Protein AF-A0A8S2RWQ0-F1 (afdb_monomer)

Mean predicted aligned error: 7.42 Å

Organism: NCBI:txid392030

Radius of gyration: 21.61 Å; Cα contacts (8 Å, |Δi|>4): 49; chains: 1; bounding box: 56×33×58 Å

pLDDT: mean 88.05, std 13.27, range [40.78, 98.06]

Nearest PDB structures (foldseek):
  2lqi-assembly1_A  TM=4.863E-01  e=2.587E+00  Mus musculus

InterPro domains:
  IPR031248 E3 ubiquitin-protein ligase RNF213 [PTHR22605] (10-106)

Secondary structure (DSSP, 8-state):
----S-SSS----SS---PPPHHHHTT--------HHHHHHHHHHHHHTSGGGGG-HHHHHHHHHHHHHHHHHHHHHS-TTS--HHHHHHHHHHHHHHHHHHHHHHHHHHHHH--

Sequence (115 aa):
MQKRICAGTDRRLLYTVVPIPETMLEYIWDYGYLNEPTEIAYITTMLNTCGELSSDPKLLNLTVDLLVNSQKHFRQLEDASSVSLRDIARFCRLYNWFLESLSQRSQAAALKSSA

Foldseek 3Di:
DQDDPDPDDDDDDPDDDGDDDPVCPVVDDDPDDDDLVVQLVLLLVLQCVQPCCVVDPVSSVVVSVVVSVVLVVQCVVDNNPRDDCVVSVVVSVVVNVVVVVVVVVVVVVVVVVVD

Structure (mmCIF, N/CA/C/O backbone):
data_AF-A0A8S2RWQ0-F1
#
_entry.id   AF-A0A8S2RWQ0-F1
#
loop_
_atom_site.group_PDB
_atom_site.id
_atom_site.type_symbol
_atom_site.label_atom_id
_atom_site.label_alt_id
_atom_site.label_comp_id
_atom_site.label_asym_id
_atom_site.label_entity_id
_atom_site.label_seq_id
_atom_site.pdbx_PDB_ins_code
_atom_site.Cartn_x
_atom_site.Cartn_y
_atom_site.Cartn_z
_atom_site.occupancy
_atom_site.B_iso_or_equiv
_atom_site.auth_seq_id
_atom_site.auth_comp_id
_atom_site.auth_asym_id
_atom_site.auth_atom_id
_atom_site.pdbx_PDB_model_num
ATOM 1 N N . MET A 1 1 ? 5.959 -22.998 -31.671 1.00 40.78 1 MET A N 1
ATOM 2 C CA . MET A 1 1 ? 7.066 -23.493 -30.822 1.00 40.78 1 MET A CA 1
ATOM 3 C C . MET A 1 1 ? 7.523 -22.329 -29.944 1.00 40.78 1 MET A C 1
ATOM 5 O O . MET A 1 1 ? 8.167 -21.422 -30.452 1.00 40.78 1 MET A O 1
ATOM 9 N N . GLN A 1 2 ? 7.085 -22.260 -28.681 1.00 47.47 2 GLN A N 1
ATOM 10 C CA . GLN A 1 2 ? 7.476 -21.176 -27.765 1.00 47.47 2 GLN A CA 1
ATOM 11 C C . GLN A 1 2 ? 8.971 -21.300 -27.460 1.00 47.47 2 GLN A C 1
ATOM 13 O O . GLN A 1 2 ? 9.395 -22.250 -26.802 1.00 47.47 2 GLN A O 1
ATOM 18 N N . LYS A 1 3 ? 9.778 -20.364 -27.970 1.00 53.69 3 LYS A N 1
ATOM 19 C CA . LYS A 1 3 ? 11.191 -20.253 -27.598 1.00 53.69 3 LYS A CA 1
ATOM 20 C C . LYS A 1 3 ? 11.245 -19.883 -26.113 1.00 53.69 3 LYS A C 1
ATOM 22 O O . LYS A 1 3 ? 10.869 -18.778 -25.735 1.00 53.69 3 LYS A O 1
ATOM 27 N N . ARG A 1 4 ? 11.648 -20.836 -25.268 1.00 56.09 4 ARG A N 1
ATOM 28 C CA . ARG A 1 4 ? 11.962 -20.589 -23.854 1.00 56.09 4 ARG A CA 1
ATOM 29 C C . ARG A 1 4 ? 13.115 -19.581 -23.797 1.00 56.09 4 ARG A C 1
ATOM 31 O O . ARG A 1 4 ? 14.076 -19.731 -24.543 1.00 56.09 4 ARG A O 1
ATOM 38 N N . ILE A 1 5 ? 13.016 -18.578 -22.923 1.00 61.34 5 ILE A N 1
ATOM 39 C CA . ILE A 1 5 ? 13.983 -17.464 -22.819 1.00 61.34 5 ILE A CA 1
ATOM 40 C C . ILE A 1 5 ? 15.377 -17.929 -22.360 1.00 61.34 5 ILE A C 1
ATOM 42 O O . ILE A 1 5 ? 16.350 -17.198 -22.500 1.00 61.34 5 ILE A O 1
ATOM 46 N N . CYS A 1 6 ? 15.522 -19.160 -21.867 1.00 53.41 6 CYS A N 1
ATOM 47 C CA . CYS A 1 6 ? 16.764 -19.608 -21.248 1.00 53.41 6 CYS A CA 1
ATOM 48 C C . CYS A 1 6 ? 17.204 -20.961 -21.824 1.00 53.41 6 CYS A C 1
ATOM 50 O O . CYS A 1 6 ? 16.564 -21.982 -21.575 1.00 53.41 6 CYS A O 1
ATOM 52 N N . ALA A 1 7 ? 18.307 -20.963 -22.578 1.00 54.22 7 ALA A N 1
ATOM 53 C CA . ALA A 1 7 ? 19.038 -22.167 -22.993 1.00 54.22 7 ALA A CA 1
ATOM 54 C C . ALA A 1 7 ? 20.300 -22.421 -22.135 1.00 54.22 7 ALA A C 1
ATOM 56 O O . ALA A 1 7 ? 21.110 -23.275 -22.474 1.00 54.22 7 ALA A O 1
ATOM 57 N N . GLY A 1 8 ? 20.477 -21.697 -21.022 1.00 50.59 8 GLY A N 1
ATOM 58 C CA . GLY A 1 8 ? 21.629 -21.821 -20.126 1.00 50.59 8 GLY A CA 1
ATOM 59 C C . GLY A 1 8 ? 21.218 -21.739 -18.655 1.00 50.59 8 GLY A C 1
ATOM 60 O O . GLY A 1 8 ? 20.358 -20.938 -18.300 1.00 50.59 8 GLY A O 1
ATOM 61 N N . THR A 1 9 ? 21.819 -22.626 -17.866 1.00 52.81 9 THR A N 1
ATOM 62 C CA . THR A 1 9 ? 21.871 -22.781 -16.401 1.00 52.81 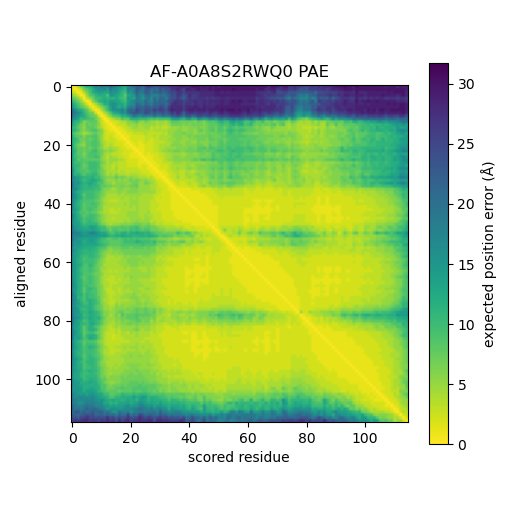9 THR A CA 1
ATOM 63 C C . THR A 1 9 ? 20.905 -21.936 -15.550 1.00 52.81 9 THR A C 1
ATOM 65 O O . THR A 1 9 ? 21.097 -20.740 -15.360 1.00 52.81 9 THR A O 1
ATOM 68 N N . ASP A 1 10 ? 19.892 -22.621 -15.010 1.00 55.81 10 ASP A N 1
ATOM 69 C CA . ASP A 1 10 ? 19.121 -22.357 -13.779 1.00 55.81 10 ASP A CA 1
ATOM 70 C C . ASP A 1 10 ? 19.032 -20.905 -13.264 1.00 55.81 10 ASP A C 1
ATOM 72 O O . ASP A 1 10 ? 19.426 -20.581 -12.146 1.00 55.81 10 ASP A O 1
ATOM 76 N N . ARG A 1 11 ? 18.469 -20.002 -14.070 1.00 60.59 11 ARG A N 1
ATOM 77 C CA . ARG A 1 11 ? 17.910 -18.741 -13.565 1.00 60.59 11 ARG A CA 1
ATOM 78 C C . ARG A 1 11 ? 16.409 -18.754 -13.774 1.00 60.59 11 ARG A C 1
ATOM 80 O O . ARG A 1 11 ? 15.909 -18.441 -14.854 1.00 60.59 11 ARG A O 1
ATOM 87 N N . ARG A 1 12 ? 15.682 -19.151 -12.730 1.00 73.94 12 ARG A N 1
ATOM 88 C CA . ARG A 1 12 ? 14.226 -19.014 -12.681 1.00 73.94 12 ARG A CA 1
ATOM 89 C C . ARG A 1 12 ? 13.898 -17.519 -12.650 1.00 73.94 12 ARG A C 1
ATOM 91 O O . ARG A 1 12 ? 14.283 -16.821 -11.719 1.00 73.94 12 ARG A O 1
ATOM 98 N N . LEU A 1 13 ? 13.235 -17.029 -13.694 1.00 77.94 13 LEU A N 1
ATOM 99 C CA . LEU A 1 13 ? 12.765 -15.646 -13.751 1.00 77.94 13 LEU A CA 1
ATOM 100 C C . LEU A 1 13 ? 11.746 -15.406 -12.628 1.00 77.94 13 LEU A C 1
ATOM 102 O O . LEU A 1 13 ? 10.892 -16.263 -12.394 1.00 77.94 13 LEU A O 1
ATOM 106 N N . LEU A 1 14 ? 11.810 -14.238 -11.978 1.00 77.25 14 LEU A N 1
ATOM 107 C CA . LEU A 1 14 ? 10.808 -13.815 -10.985 1.00 77.25 14 LEU A CA 1
ATOM 108 C C . LEU A 1 14 ? 9.403 -13.762 -11.599 1.00 77.25 14 LEU A C 1
ATOM 110 O O . LEU A 1 14 ? 8.411 -14.090 -10.954 1.00 77.25 14 LEU A O 1
ATOM 114 N N . TYR A 1 15 ? 9.339 -13.399 -12.881 1.00 81.25 15 TYR A N 1
ATOM 115 C CA . TYR A 1 15 ? 8.111 -13.287 -13.649 1.00 81.25 15 TYR A CA 1
ATOM 116 C C . TYR A 1 15 ? 8.116 -14.235 -14.839 1.00 81.25 15 TYR A C 1
ATOM 118 O O . TYR A 1 15 ? 9.127 -14.430 -15.514 1.00 81.25 15 TYR A O 1
ATOM 126 N N . THR A 1 16 ? 6.944 -14.788 -15.142 1.00 84.75 16 THR A N 1
ATOM 127 C CA . THR A 1 16 ? 6.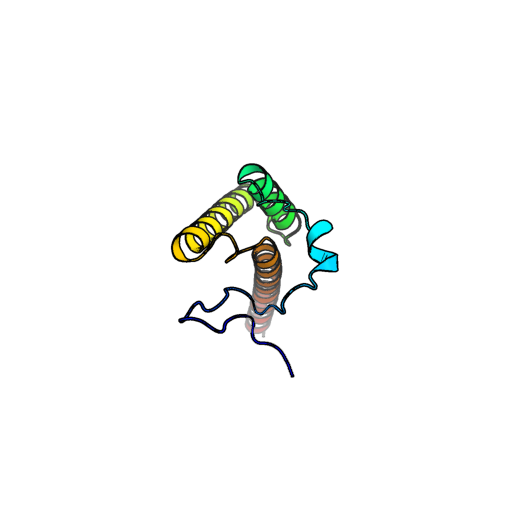749 -15.535 -16.385 1.00 84.75 16 THR A CA 1
ATOM 128 C C . THR A 1 16 ? 6.634 -14.541 -17.534 1.00 84.75 16 THR A C 1
ATOM 130 O O . THR A 1 16 ? 5.646 -13.817 -17.628 1.00 84.75 16 THR A O 1
ATOM 133 N N . VAL A 1 17 ? 7.645 -14.50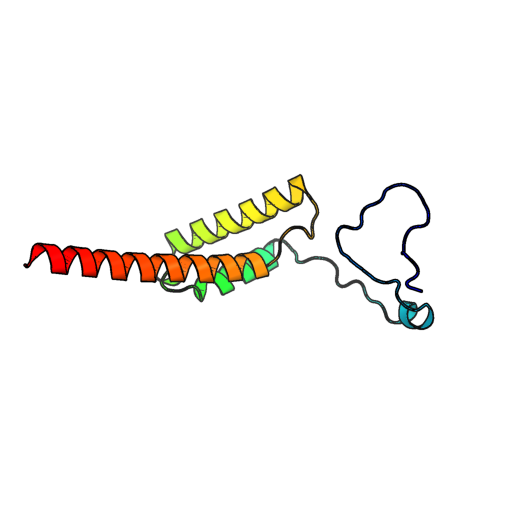4 -18.401 1.00 85.38 17 VAL A N 1
ATOM 134 C CA . VAL A 1 17 ? 7.711 -13.590 -19.550 1.00 85.38 17 VAL A CA 1
ATOM 135 C C . VAL A 1 17 ? 8.015 -14.337 -20.849 1.00 85.38 17 VAL A C 1
ATOM 137 O O . VAL A 1 17 ? 8.504 -15.469 -20.847 1.00 85.38 17 VAL A O 1
ATOM 140 N N . VAL A 1 18 ? 7.706 -13.687 -21.968 1.00 86.62 18 VAL A N 1
ATOM 141 C CA . VAL A 1 18 ? 8.015 -14.111 -23.344 1.00 86.62 18 VAL A CA 1
ATOM 142 C C . VAL A 1 18 ? 9.023 -13.101 -23.911 1.00 86.62 18 VAL A C 1
ATOM 144 O O . VAL A 1 18 ? 8.960 -11.934 -23.520 1.00 86.62 18 VAL A O 1
ATOM 147 N N . PRO A 1 19 ? 9.985 -13.510 -24.764 1.00 87.38 19 PRO A N 1
ATOM 148 C CA . PRO A 1 19 ? 10.985 -12.574 -25.258 1.00 87.38 19 PRO A CA 1
ATOM 149 C C . PRO A 1 19 ? 10.319 -11.494 -26.113 1.00 87.38 19 PRO A C 1
ATOM 151 O O . PRO A 1 19 ? 9.431 -11.787 -26.918 1.00 87.38 19 PRO A O 1
ATOM 154 N N . ILE A 1 20 ? 10.760 -10.254 -25.926 1.00 88.69 20 ILE A N 1
ATOM 155 C CA . ILE A 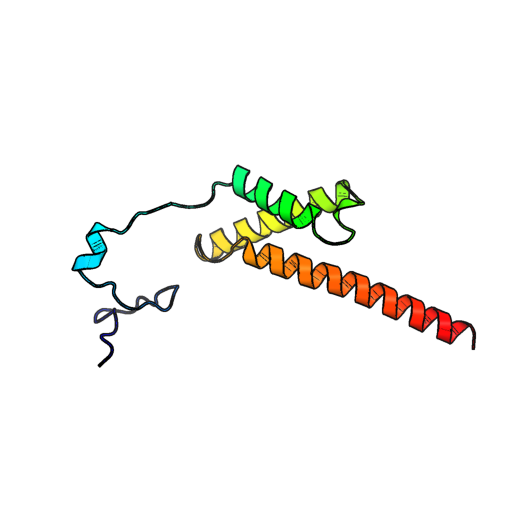1 20 ? 10.266 -9.104 -26.683 1.00 88.69 20 ILE A CA 1
ATOM 156 C C . ILE A 1 20 ? 10.867 -9.156 -28.102 1.00 88.69 20 ILE A C 1
ATOM 158 O O . ILE A 1 20 ? 12.049 -9.487 -28.236 1.00 88.69 20 ILE A O 1
ATOM 162 N N . PRO A 1 21 ? 10.091 -8.865 -29.165 1.00 93.50 21 PRO A N 1
ATOM 163 C CA . PRO A 1 21 ? 10.627 -8.755 -30.519 1.00 93.50 21 PRO A CA 1
ATOM 164 C C . PRO A 1 21 ? 11.738 -7.705 -30.618 1.00 93.50 21 PRO A C 1
ATOM 166 O O . PRO A 1 21 ? 11.636 -6.638 -30.021 1.00 93.50 21 PRO A O 1
ATOM 169 N N . GLU A 1 22 ? 12.767 -7.977 -31.422 1.00 90.56 22 GLU A N 1
ATOM 170 C CA . GLU A 1 22 ? 13.945 -7.105 -31.546 1.00 90.56 22 GLU A CA 1
ATOM 171 C C . GLU A 1 22 ? 13.583 -5.690 -32.022 1.00 90.56 22 GLU A C 1
ATOM 173 O O . GLU A 1 22 ? 14.044 -4.711 -31.446 1.00 90.56 22 GLU A O 1
ATOM 178 N N . THR A 1 23 ? 12.641 -5.578 -32.962 1.00 94.25 23 THR A N 1
ATOM 179 C CA . THR A 1 23 ? 12.108 -4.297 -33.462 1.00 94.25 23 THR A CA 1
ATOM 180 C C . THR A 1 23 ? 11.363 -3.483 -32.405 1.00 94.25 23 THR A C 1
ATOM 182 O O . THR A 1 23 ? 11.049 -2.323 -32.630 1.00 94.25 23 THR A O 1
ATOM 185 N N . MET A 1 24 ? 10.989 -4.091 -31.276 1.00 93.81 24 MET A N 1
ATOM 186 C CA . MET A 1 24 ? 10.313 -3.388 -30.187 1.00 93.81 24 MET A CA 1
ATOM 187 C C . MET A 1 24 ? 11.280 -2.893 -29.109 1.00 93.81 24 MET A C 1
ATOM 189 O O . MET A 1 24 ? 10.878 -2.075 -28.286 1.00 93.81 24 MET A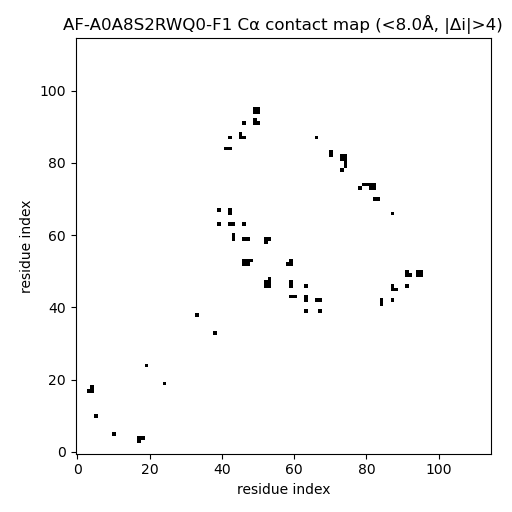 O 1
ATOM 193 N N . LEU A 1 25 ? 12.533 -3.365 -29.101 1.00 90.75 25 LEU A N 1
ATOM 194 C CA . LEU A 1 25 ? 13.504 -3.034 -28.053 1.00 90.75 25 LEU A CA 1
ATOM 195 C C . LEU A 1 25 ? 13.830 -1.538 -28.013 1.00 90.75 25 LEU A C 1
ATOM 197 O O . LEU A 1 25 ? 13.974 -0.969 -26.937 1.00 90.75 25 LEU A O 1
ATOM 201 N N . GLU A 1 26 ? 13.875 -0.899 -29.179 1.00 93.31 26 GLU A N 1
ATOM 202 C CA . GLU A 1 26 ? 14.129 0.537 -29.349 1.00 93.31 26 GLU A CA 1
ATOM 203 C C . GLU A 1 26 ? 13.020 1.444 -28.780 1.00 93.31 26 GLU A C 1
ATOM 205 O O . GLU A 1 26 ? 13.246 2.637 -28.586 1.00 93.31 26 GLU A O 1
ATOM 210 N N . TYR A 1 27 ? 11.853 0.889 -28.433 1.00 93.25 27 TYR A N 1
ATOM 211 C CA . TYR A 1 27 ? 10.740 1.627 -27.823 1.00 93.25 27 TYR A CA 1
ATOM 212 C C . TYR A 1 27 ? 10.581 1.378 -26.315 1.00 93.25 27 TYR A C 1
ATOM 214 O O . TYR A 1 27 ? 9.619 1.857 -25.712 1.00 93.25 27 TYR A O 1
ATOM 222 N N . ILE A 1 28 ? 11.476 0.607 -25.691 1.00 93.19 28 ILE A N 1
ATOM 223 C CA . ILE A 1 28 ? 11.397 0.300 -24.259 1.00 93.19 28 ILE A CA 1
ATOM 224 C C . ILE A 1 28 ? 11.994 1.450 -23.452 1.00 93.19 28 ILE A C 1
ATOM 226 O O . ILE A 1 28 ? 13.069 1.957 -23.765 1.00 93.19 28 ILE A O 1
ATOM 230 N N . TRP A 1 29 ? 11.313 1.813 -22.368 1.00 93.12 29 TRP A N 1
ATOM 231 C CA . TRP A 1 29 ? 11.810 2.777 -21.397 1.00 93.12 29 TRP A CA 1
ATOM 232 C C . TRP A 1 29 ? 11.795 2.187 -19.989 1.00 93.12 29 TRP A C 1
ATOM 234 O O . TRP A 1 29 ? 10.846 1.495 -19.613 1.00 93.12 29 TRP A O 1
ATOM 244 N N . ASP A 1 30 ? 12.835 2.482 -19.211 1.00 90.06 30 ASP A N 1
ATOM 245 C CA . ASP A 1 30 ? 12.891 2.146 -17.790 1.00 90.06 30 ASP A CA 1
ATOM 246 C C . ASP A 1 30 ? 12.331 3.310 -16.962 1.00 90.06 30 ASP A C 1
ATOM 248 O O . ASP A 1 30 ? 12.898 4.404 -16.923 1.00 90.06 30 ASP A O 1
ATOM 252 N N . TYR A 1 31 ? 11.184 3.084 -16.323 1.00 87.12 31 TYR A N 1
ATOM 253 C CA . TYR A 1 31 ? 10.547 4.056 -15.429 1.00 87.12 31 TYR A CA 1
ATOM 254 C C . TYR A 1 31 ? 11.112 4.014 -14.000 1.00 87.12 31 TYR A C 1
ATOM 256 O O . TYR A 1 31 ? 10.760 4.864 -13.182 1.00 87.12 31 TYR A O 1
ATOM 264 N N . GLY A 1 32 ? 11.984 3.051 -13.694 1.00 87.75 32 GLY A N 1
ATOM 265 C CA . GLY A 1 32 ? 12.557 2.848 -12.373 1.00 87.75 32 GLY A CA 1
ATOM 266 C C . GLY A 1 32 ? 11.548 2.348 -11.337 1.00 87.75 32 GLY A C 1
ATOM 267 O O . GLY A 1 32 ? 10.517 1.749 -11.652 1.00 87.75 32 GLY A O 1
ATOM 268 N N . TYR A 1 33 ? 11.871 2.599 -10.068 1.00 85.81 33 TYR A N 1
ATOM 269 C CA . TYR A 1 33 ? 11.089 2.165 -8.911 1.00 85.81 33 TYR A CA 1
ATOM 270 C C . TYR A 1 33 ? 10.429 3.348 -8.206 1.00 85.81 33 TYR A C 1
ATOM 272 O O . TYR A 1 33 ? 10.893 4.489 -8.275 1.00 85.81 33 TYR A O 1
ATOM 280 N N . LEU A 1 34 ? 9.356 3.058 -7.472 1.00 87.69 34 LEU A N 1
ATOM 281 C CA . LEU A 1 34 ? 8.717 4.037 -6.607 1.00 87.69 34 LEU A CA 1
ATOM 282 C C . LEU A 1 34 ? 9.666 4.408 -5.460 1.00 87.69 34 LEU A C 1
ATOM 284 O O . LEU A 1 34 ? 10.196 3.533 -4.779 1.00 87.69 34 LEU A O 1
ATOM 288 N N . ASN A 1 35 ? 9.887 5.704 -5.247 1.00 90.94 35 ASN A N 1
ATOM 289 C CA . ASN A 1 35 ? 10.706 6.161 -4.128 1.00 90.94 35 ASN A CA 1
ATOM 290 C C . ASN A 1 35 ? 9.949 5.990 -2.791 1.00 90.94 35 ASN A C 1
ATOM 292 O O . ASN A 1 35 ? 8.720 6.067 -2.748 1.00 90.94 35 ASN A O 1
ATOM 296 N N . GLU A 1 36 ? 10.691 5.789 -1.698 1.00 91.88 36 GLU A N 1
ATOM 297 C CA . GLU A 1 36 ? 10.134 5.575 -0.350 1.00 91.88 36 GLU A CA 1
ATOM 298 C C . GLU A 1 36 ? 9.129 6.670 0.081 1.00 91.88 36 GLU A C 1
ATOM 300 O O . GLU A 1 36 ? 8.026 6.313 0.495 1.00 91.88 36 GLU A O 1
ATOM 305 N N . PRO A 1 37 ? 9.392 7.989 -0.069 1.00 95.75 37 PRO A N 1
ATOM 306 C CA . PRO A 1 37 ? 8.428 9.003 0.372 1.00 95.75 37 PRO A CA 1
ATOM 307 C C . PRO A 1 37 ? 7.132 9.011 -0.450 1.00 95.75 37 PRO A C 1
ATOM 309 O O . PRO A 1 37 ? 6.052 9.237 0.095 1.00 95.75 37 PRO A O 1
ATOM 312 N N . THR A 1 38 ? 7.211 8.742 -1.754 1.00 94.94 38 THR A N 1
ATOM 313 C CA . THR A 1 38 ? 6.028 8.686 -2.625 1.00 94.94 38 THR A CA 1
ATOM 314 C C . THR A 1 38 ? 5.238 7.410 -2.363 1.00 94.94 38 THR A C 1
ATOM 316 O O . THR A 1 38 ? 4.010 7.443 -2.360 1.00 94.94 38 THR A O 1
ATOM 319 N N . GLU A 1 39 ? 5.913 6.295 -2.087 1.00 94.19 39 GLU A N 1
ATOM 320 C CA . GLU A 1 39 ? 5.259 5.065 -1.648 1.00 94.19 39 GLU A CA 1
ATOM 321 C C . GLU A 1 39 ? 4.475 5.273 -0.352 1.00 94.19 39 GLU A C 1
ATOM 323 O O . GLU A 1 39 ? 3.289 4.950 -0.307 1.00 94.19 39 GLU A O 1
ATOM 328 N N . ILE A 1 40 ? 5.089 5.892 0.659 1.00 97.38 40 ILE A N 1
ATOM 329 C CA . ILE A 1 40 ? 4.412 6.239 1.915 1.00 97.38 40 ILE A CA 1
ATOM 330 C C . ILE A 1 40 ? 3.180 7.113 1.639 1.00 97.38 40 ILE A C 1
ATOM 332 O O . ILE A 1 40 ? 2.107 6.858 2.191 1.00 97.38 40 ILE A O 1
ATOM 336 N N . ALA A 1 41 ? 3.294 8.107 0.751 1.00 97.25 41 ALA A N 1
ATOM 337 C CA . ALA A 1 41 ? 2.175 8.973 0.383 1.00 97.25 41 ALA A CA 1
ATOM 338 C C . ALA A 1 41 ? 1.031 8.204 -0.306 1.00 97.25 41 ALA A C 1
ATOM 340 O O . ALA A 1 41 ? -0.143 8.413 0.021 1.00 97.25 41 ALA A O 1
ATOM 341 N N . TYR A 1 42 ? 1.349 7.276 -1.214 1.00 97.44 42 TYR A N 1
ATOM 342 C CA . TYR A 1 42 ? 0.351 6.410 -1.845 1.00 97.44 42 TYR A CA 1
ATOM 343 C C . TYR A 1 42 ? -0.324 5.487 -0.832 1.00 97.44 42 TYR A C 1
ATOM 345 O O . TYR A 1 42 ? -1.552 5.426 -0.806 1.00 97.44 42 TYR A O 1
ATOM 353 N N . ILE A 1 43 ? 0.447 4.815 0.028 1.00 97.62 43 ILE A N 1
ATOM 354 C CA . ILE A 1 43 ? -0.087 3.934 1.077 1.00 97.62 43 ILE A CA 1
ATOM 355 C C . ILE A 1 43 ? -1.027 4.720 1.989 1.00 97.62 43 ILE A C 1
ATOM 357 O O . ILE A 1 43 ? -2.163 4.306 2.206 1.00 97.62 43 ILE A O 1
ATOM 361 N N . THR A 1 44 ? -0.594 5.893 2.449 1.00 97.38 44 THR A N 1
ATOM 362 C CA . THR A 1 44 ? -1.402 6.783 3.290 1.00 97.38 44 THR A CA 1
ATOM 363 C C . THR A 1 44 ? -2.704 7.173 2.594 1.00 97.38 44 THR A C 1
ATOM 365 O O . THR A 1 44 ? -3.775 7.090 3.190 1.00 97.38 44 THR A O 1
ATOM 368 N N . THR A 1 45 ? -2.651 7.550 1.315 1.00 96.94 45 THR A N 1
ATOM 369 C CA . THR A 1 45 ? -3.849 7.913 0.538 1.00 96.94 45 THR A CA 1
ATOM 370 C C . THR A 1 45 ? -4.809 6.728 0.401 1.00 96.94 45 THR A C 1
ATOM 372 O O . THR A 1 45 ? -6.009 6.873 0.619 1.00 96.94 45 THR A O 1
ATOM 375 N N . MET A 1 46 ? -4.289 5.536 0.101 1.00 97.31 46 MET A N 1
ATOM 376 C CA . MET A 1 46 ? -5.096 4.319 -0.014 1.00 97.31 46 MET A CA 1
ATOM 377 C C . MET A 1 46 ? -5.763 3.944 1.313 1.00 97.31 46 MET A C 1
ATOM 379 O O . MET A 1 46 ? -6.945 3.600 1.328 1.00 97.31 46 MET A O 1
ATOM 383 N N . LEU A 1 47 ? -5.036 4.048 2.427 1.00 96.81 47 LEU A N 1
ATOM 384 C CA . LEU A 1 47 ? -5.566 3.754 3.757 1.00 96.81 47 LEU A CA 1
ATOM 385 C C . LEU A 1 47 ? -6.574 4.800 4.246 1.00 96.81 47 LEU A C 1
ATOM 387 O O . LEU A 1 47 ? -7.523 4.440 4.933 1.00 96.81 47 LEU A O 1
ATOM 391 N N . ASN A 1 48 ? -6.449 6.062 3.831 1.00 94.69 48 ASN A N 1
ATOM 392 C CA . ASN A 1 48 ? -7.479 7.072 4.095 1.00 94.69 48 ASN A CA 1
ATOM 393 C C . ASN A 1 48 ? -8.822 6.736 3.432 1.00 94.69 48 ASN A C 1
ATOM 395 O O . ASN A 1 48 ? -9.868 7.148 3.917 1.00 94.69 48 ASN A O 1
ATOM 399 N N . THR A 1 49 ? -8.810 5.973 2.338 1.00 91.94 49 THR A N 1
ATOM 400 C CA . THR A 1 49 ? -10.035 5.482 1.683 1.00 91.94 49 THR A CA 1
ATOM 401 C C . THR A 1 49 ? -10.497 4.113 2.206 1.00 91.94 49 THR A C 1
ATOM 403 O O . THR A 1 49 ? -11.462 3.542 1.697 1.00 91.94 49 THR A O 1
ATOM 406 N N . CYS A 1 50 ? -9.810 3.554 3.208 1.00 93.31 50 CYS A N 1
ATOM 407 C CA . CYS A 1 50 ? -10.042 2.206 3.720 1.00 93.31 50 CYS A CA 1
ATOM 408 C C . CYS A 1 50 ? -11.024 2.186 4.899 1.00 93.31 50 CYS A C 1
ATOM 410 O O . CYS A 1 50 ? -10.618 2.151 6.061 1.00 93.31 50 CYS A O 1
ATOM 412 N N . GLY A 1 51 ? -12.322 2.137 4.592 1.00 87.12 51 GLY A N 1
ATOM 413 C CA . GLY A 1 51 ? -13.362 1.933 5.603 1.00 87.12 51 GLY A CA 1
ATOM 414 C C . GLY A 1 51 ? -13.303 2.985 6.711 1.00 87.12 51 GLY A C 1
ATOM 415 O O . GLY A 1 51 ? -13.121 4.167 6.437 1.00 87.12 51 GLY A O 1
ATOM 416 N N . GLU A 1 52 ? -13.432 2.554 7.965 1.00 88.19 52 GLU A N 1
ATOM 417 C CA . GLU A 1 52 ? -13.405 3.454 9.126 1.00 88.19 52 GLU A CA 1
ATOM 418 C C . GLU A 1 52 ? -11.989 3.779 9.630 1.00 88.19 52 GLU A C 1
ATOM 420 O O . GLU A 1 52 ? -11.853 4.508 10.612 1.00 88.19 52 GLU A O 1
ATOM 425 N N . LEU A 1 53 ? -10.931 3.296 8.965 1.00 90.50 53 LEU A N 1
ATOM 426 C CA . LEU A 1 53 ? -9.546 3.483 9.412 1.00 90.50 53 LEU A CA 1
ATOM 427 C C . LEU A 1 53 ? -9.150 4.965 9.491 1.00 90.50 53 LEU A C 1
ATOM 429 O O . LEU A 1 53 ? -8.390 5.357 10.372 1.00 90.50 53 LEU A O 1
ATOM 433 N N . SER A 1 54 ? -9.708 5.802 8.613 1.00 89.19 54 SER A N 1
ATOM 434 C CA . SER A 1 54 ? -9.494 7.253 8.615 1.00 89.19 54 SER A CA 1
ATOM 435 C C . SER A 1 54 ? -10.087 7.966 9.836 1.00 89.19 54 SER A C 1
ATOM 437 O O . SER A 1 54 ? -9.742 9.117 10.093 1.00 89.19 54 SER A O 1
ATOM 439 N N . SER A 1 55 ? -10.985 7.314 10.581 1.00 91.94 55 SER A N 1
ATOM 440 C CA . SER A 1 55 ? -11.650 7.905 11.751 1.00 91.94 55 SER A CA 1
ATOM 441 C C . SER A 1 55 ? -10.725 8.001 12.965 1.00 91.94 55 SER A C 1
ATOM 443 O O . SER A 1 55 ? -10.946 8.846 13.831 1.00 91.94 55 SER A O 1
ATOM 445 N N . ASP A 1 56 ? -9.684 7.165 13.029 1.00 93.94 56 ASP A N 1
ATOM 446 C CA . ASP A 1 56 ? -8.659 7.201 14.073 1.00 93.94 56 ASP A CA 1
ATOM 447 C C . ASP A 1 56 ? -7.279 7.492 13.454 1.00 93.94 56 ASP A C 1
ATOM 449 O O . ASP A 1 56 ? -6.605 6.581 12.963 1.00 93.94 56 ASP A O 1
ATOM 453 N N . PRO A 1 57 ? -6.805 8.753 13.516 1.00 94.31 57 PRO A N 1
ATOM 454 C CA . PRO A 1 57 ? -5.504 9.138 12.976 1.00 94.31 57 PRO A CA 1
ATOM 455 C C . PRO A 1 57 ? -4.320 8.378 13.584 1.00 94.31 57 PRO A C 1
ATOM 457 O O . PRO A 1 57 ? -3.306 8.187 12.913 1.00 94.31 57 PRO A O 1
ATOM 460 N N . LYS A 1 58 ? -4.411 7.941 14.850 1.00 95.75 58 LYS A N 1
ATOM 461 C CA . LYS A 1 58 ? -3.327 7.180 15.488 1.00 95.75 58 LYS A CA 1
ATOM 462 C C . LYS A 1 58 ? -3.259 5.778 14.906 1.00 95.75 58 LYS A C 1
ATOM 464 O O . LYS A 1 58 ? -2.170 5.316 14.570 1.00 95.75 58 LYS A O 1
ATOM 469 N N . LEU A 1 59 ? -4.413 5.127 14.766 1.00 95.06 59 LEU A N 1
ATOM 470 C CA . LEU A 1 59 ? -4.504 3.809 14.149 1.00 95.06 59 LEU A CA 1
ATOM 471 C C . LEU A 1 59 ? -4.091 3.856 12.675 1.00 95.06 59 LEU A C 1
ATOM 473 O O . LEU A 1 59 ? -3.358 2.976 12.225 1.00 95.06 59 LEU A O 1
ATOM 477 N N . LEU A 1 60 ? -4.506 4.893 11.943 1.00 96.12 60 LEU A N 1
ATOM 478 C CA . LEU A 1 60 ? -4.105 5.117 10.557 1.00 96.12 60 LEU A CA 1
ATOM 479 C C . LEU A 1 60 ? -2.581 5.208 10.427 1.00 96.12 60 LEU A C 1
ATOM 481 O O . LEU A 1 60 ? -1.999 4.436 9.669 1.00 96.12 60 LEU A O 1
ATOM 485 N N . ASN A 1 61 ? -1.933 6.096 11.189 1.00 96.69 61 ASN A N 1
ATOM 486 C CA . ASN A 1 61 ? -0.479 6.278 11.130 1.00 96.69 61 ASN A CA 1
ATOM 487 C C . ASN A 1 61 ? 0.271 4.997 11.514 1.00 96.69 61 ASN A C 1
ATOM 489 O O . ASN A 1 61 ? 1.181 4.583 10.802 1.00 96.69 61 ASN A O 1
ATOM 493 N N . LEU A 1 62 ? -0.169 4.314 12.577 1.00 97.44 62 LEU A N 1
ATOM 494 C CA . LEU A 1 62 ? 0.398 3.023 12.965 1.00 97.44 62 LEU A CA 1
ATOM 495 C C . LEU A 1 62 ? 0.267 1.985 11.842 1.00 97.44 62 LEU A C 1
ATOM 497 O O . LEU A 1 62 ? 1.193 1.222 11.586 1.00 97.44 62 LEU A O 1
ATOM 501 N N . THR A 1 63 ? -0.877 1.954 11.159 1.00 97.12 63 THR A N 1
ATOM 502 C CA . THR A 1 63 ? -1.122 1.014 10.059 1.00 97.12 63 THR A CA 1
ATOM 503 C C . THR A 1 63 ? -0.258 1.343 8.842 1.00 97.12 63 THR A C 1
ATOM 505 O O . THR A 1 63 ? 0.297 0.426 8.237 1.00 97.12 63 THR A O 1
ATOM 508 N N . VAL A 1 64 ? -0.091 2.628 8.505 1.00 97.75 64 VAL A N 1
ATOM 509 C CA . VAL A 1 64 ? 0.848 3.080 7.463 1.00 97.75 64 VAL A CA 1
ATOM 510 C C . VAL A 1 64 ? 2.254 2.582 7.787 1.00 97.75 64 VAL A C 1
ATOM 512 O O . VAL A 1 64 ? 2.851 1.888 6.964 1.00 97.75 64 VAL A O 1
ATOM 515 N N . ASP A 1 65 ? 2.751 2.863 8.994 1.00 97.88 65 ASP A N 1
ATOM 516 C CA . ASP A 1 65 ? 4.095 2.467 9.419 1.00 97.88 65 ASP A CA 1
ATOM 517 C C . ASP A 1 65 ? 4.277 0.946 9.361 1.00 97.88 65 ASP A C 1
ATOM 519 O O . ASP A 1 65 ? 5.288 0.457 8.851 1.00 97.88 65 ASP A O 1
ATOM 523 N N . LEU A 1 66 ? 3.289 0.177 9.827 1.00 98.06 66 LEU A N 1
ATOM 524 C CA . LEU A 1 66 ? 3.325 -1.284 9.780 1.00 98.06 66 LEU A CA 1
ATOM 525 C C . LEU A 1 66 ? 3.388 -1.815 8.345 1.00 98.06 66 LEU A C 1
ATOM 527 O O . LEU A 1 66 ? 4.197 -2.702 8.067 1.00 98.06 66 LEU A O 1
ATOM 531 N N . LEU A 1 67 ? 2.571 -1.291 7.427 1.00 97.69 67 LEU A N 1
ATOM 532 C CA . LEU A 1 67 ? 2.557 -1.754 6.037 1.00 97.69 67 LEU A CA 1
ATOM 533 C C . LEU A 1 67 ? 3.836 -1.368 5.291 1.00 97.69 67 LEU A C 1
ATOM 535 O O . LEU A 1 67 ? 4.384 -2.202 4.572 1.00 97.69 67 LEU A O 1
ATOM 539 N N . VAL A 1 68 ? 4.347 -0.153 5.505 1.00 97.06 68 VAL A N 1
ATOM 540 C CA . VAL A 1 68 ? 5.621 0.307 4.928 1.00 97.06 68 VAL A CA 1
ATOM 541 C C . VAL A 1 68 ? 6.769 -0.581 5.406 1.00 97.06 68 VAL A C 1
ATOM 543 O O . VAL A 1 68 ? 7.533 -1.101 4.591 1.00 97.06 68 VAL A O 1
ATOM 546 N N . ASN A 1 69 ? 6.866 -0.829 6.716 1.00 97.06 69 ASN A N 1
ATOM 547 C CA . ASN A 1 69 ? 7.902 -1.705 7.268 1.00 97.06 69 ASN A CA 1
ATOM 548 C C . ASN A 1 69 ? 7.746 -3.155 6.795 1.00 97.06 69 ASN A C 1
ATOM 550 O O . ASN A 1 69 ? 8.745 -3.808 6.496 1.00 97.06 69 ASN A O 1
ATOM 554 N N . SER A 1 70 ? 6.512 -3.646 6.660 1.00 96.81 70 SER A N 1
ATOM 555 C CA . SER A 1 70 ? 6.244 -4.981 6.115 1.00 96.81 70 SER A CA 1
ATOM 556 C C . SER A 1 70 ? 6.731 -5.096 4.671 1.00 96.81 70 SER A C 1
ATOM 558 O O . SER A 1 70 ? 7.463 -6.026 4.342 1.00 96.81 70 SER A O 1
ATOM 560 N N . GLN A 1 71 ? 6.394 -4.132 3.808 1.00 95.62 71 GLN A N 1
ATOM 561 C CA . GLN A 1 71 ? 6.866 -4.128 2.423 1.00 95.62 71 GLN A CA 1
ATOM 562 C C . GLN A 1 71 ? 8.392 -4.030 2.340 1.00 95.62 71 GLN A C 1
ATOM 564 O O . GLN A 1 71 ? 9.018 -4.771 1.584 1.00 95.62 71 GLN A O 1
ATOM 569 N N . LYS A 1 72 ? 9.009 -3.176 3.163 1.00 94.94 72 LYS A N 1
ATOM 570 C CA . LYS A 1 72 ? 10.470 -3.066 3.263 1.00 94.94 72 LYS A CA 1
ATOM 571 C C . LYS A 1 72 ? 11.116 -4.391 3.666 1.00 94.94 72 LYS A C 1
ATOM 573 O O . LYS A 1 72 ? 12.120 -4.777 3.074 1.00 94.94 72 LYS A O 1
ATOM 578 N N . HIS A 1 73 ? 10.518 -5.105 4.615 1.00 95.56 73 HIS A N 1
ATOM 579 C CA . HIS A 1 73 ? 10.987 -6.415 5.051 1.00 95.56 73 HIS A CA 1
ATOM 580 C C . HIS A 1 73 ? 10.936 -7.458 3.924 1.00 95.56 73 HIS A C 1
ATOM 582 O O . HIS A 1 73 ? 11.939 -8.115 3.655 1.00 95.56 73 HIS A O 1
ATOM 588 N N . PHE A 1 74 ? 9.818 -7.566 3.198 1.00 94.50 74 PHE A N 1
ATOM 589 C CA . PHE A 1 74 ? 9.710 -8.500 2.069 1.00 94.50 74 PHE A CA 1
ATOM 590 C C . PHE A 1 74 ? 10.683 -8.176 0.929 1.00 94.50 74 PHE A C 1
ATOM 592 O O . PHE A 1 74 ? 11.232 -9.089 0.315 1.00 94.50 74 PHE A O 1
ATOM 599 N N . ARG A 1 75 ? 10.960 -6.894 0.667 1.00 91.69 75 ARG A N 1
ATOM 600 C CA . ARG A 1 75 ? 11.973 -6.493 -0.325 1.00 91.69 75 ARG A CA 1
ATOM 601 C C . ARG A 1 75 ? 13.394 -6.861 0.085 1.00 91.69 75 ARG A C 1
ATOM 603 O O . ARG A 1 75 ? 14.218 -7.120 -0.781 1.00 91.69 75 ARG A O 1
ATOM 610 N N . GLN A 1 76 ? 13.689 -6.868 1.385 1.00 92.56 76 GLN A N 1
ATOM 611 C CA . GLN A 1 76 ? 14.994 -7.291 1.904 1.00 92.56 76 GLN A CA 1
ATOM 612 C C . GLN A 1 76 ? 15.184 -8.810 1.844 1.00 92.56 76 GLN A C 1
ATOM 614 O O . GLN A 1 76 ? 16.310 -9.268 1.672 1.00 92.56 76 GLN A O 1
ATOM 619 N N . LEU A 1 77 ? 14.105 -9.580 2.016 1.00 93.00 77 LEU A N 1
ATOM 620 C CA . LEU A 1 77 ? 14.148 -11.042 1.970 1.00 93.00 77 LEU A CA 1
ATOM 621 C C . LEU A 1 77 ? 14.149 -11.604 0.544 1.00 93.00 77 LEU A C 1
ATOM 623 O O . LEU A 1 77 ? 14.760 -12.644 0.307 1.00 93.00 77 LEU A O 1
ATOM 627 N N . GLU A 1 78 ? 13.448 -10.945 -0.379 1.00 88.25 78 GLU A N 1
ATOM 628 C CA . GLU A 1 78 ? 13.252 -11.417 -1.750 1.00 88.25 78 GLU A CA 1
ATOM 629 C C . GLU A 1 78 ? 13.863 -10.446 -2.778 1.00 88.25 78 GLU A C 1
ATOM 631 O O . GLU A 1 78 ? 15.076 -10.427 -2.968 1.00 88.25 78 GLU A O 1
ATOM 636 N N . ASP A 1 79 ? 13.029 -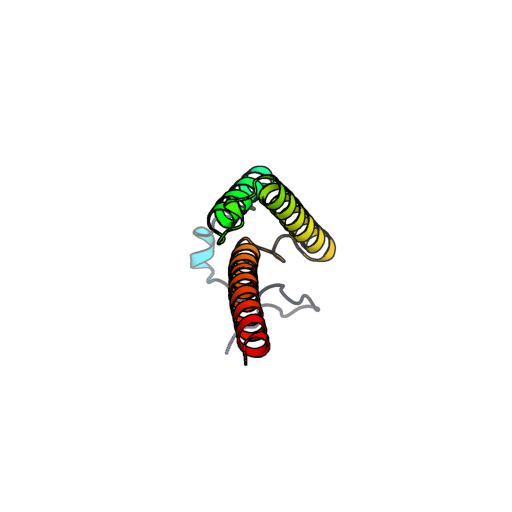9.655 -3.458 1.00 86.38 79 ASP A N 1
ATOM 637 C CA . ASP A 1 79 ? 13.411 -8.694 -4.496 1.00 86.38 79 ASP A CA 1
ATOM 638 C C . ASP A 1 79 ? 12.601 -7.396 -4.352 1.00 86.38 79 ASP A C 1
ATOM 640 O O . ASP A 1 79 ? 11.523 -7.389 -3.757 1.00 86.38 79 ASP A O 1
ATOM 644 N N . ALA A 1 80 ? 13.070 -6.295 -4.948 1.00 84.00 80 ALA A N 1
ATOM 645 C CA . ALA A 1 80 ? 12.353 -5.016 -4.974 1.00 84.00 80 ALA A CA 1
ATOM 646 C C . ALA A 1 80 ? 10.911 -5.136 -5.509 1.00 84.00 80 ALA A C 1
ATOM 648 O O . ALA A 1 80 ? 10.025 -4.381 -5.096 1.00 84.00 80 ALA A O 1
ATOM 649 N N . SER A 1 81 ? 10.678 -6.105 -6.396 1.00 86.00 81 SER A N 1
ATOM 650 C CA . SER A 1 81 ? 9.400 -6.349 -7.057 1.00 86.00 81 SER A CA 1
ATOM 651 C C . SER A 1 81 ? 8.486 -7.334 -6.311 1.00 86.00 81 SER A C 1
ATOM 653 O O . SER A 1 81 ? 7.417 -7.652 -6.827 1.00 86.00 81 SER A O 1
ATOM 655 N N . SER A 1 82 ? 8.876 -7.841 -5.134 1.00 89.12 82 SER A N 1
ATOM 656 C CA . SER A 1 82 ? 8.102 -8.849 -4.383 1.00 89.12 82 SER A CA 1
ATOM 657 C C . 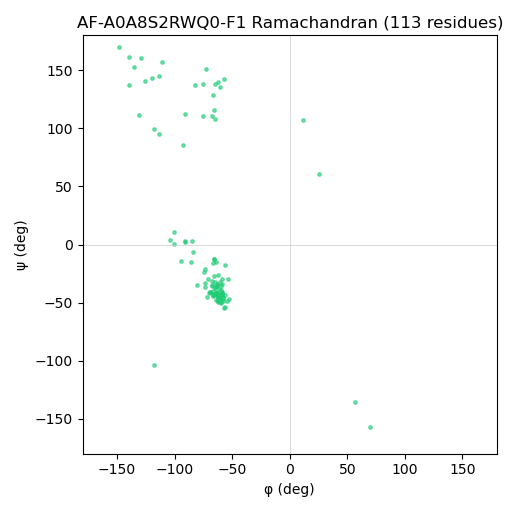SER A 1 82 ? 6.757 -8.332 -3.866 1.00 89.12 82 SER A C 1
ATOM 659 O O . SER A 1 82 ? 5.805 -9.095 -3.707 1.00 89.12 82 SER A O 1
ATOM 661 N N . VAL A 1 83 ? 6.658 -7.021 -3.639 1.00 94.06 83 VAL A N 1
ATOM 662 C CA . VAL A 1 83 ? 5.484 -6.353 -3.070 1.00 94.06 83 VAL A CA 1
ATOM 663 C C . VAL A 1 83 ? 5.137 -5.086 -3.837 1.00 94.06 83 VAL A C 1
ATOM 665 O O . VAL A 1 83 ? 5.988 -4.426 -4.436 1.00 94.06 83 VAL A O 1
ATOM 668 N N . SER A 1 84 ? 3.859 -4.720 -3.803 1.00 94.56 84 SER A N 1
ATOM 669 C CA . SER A 1 84 ? 3.337 -3.556 -4.517 1.00 94.56 84 SER A CA 1
ATOM 670 C C . SER A 1 84 ? 2.169 -2.901 -3.783 1.00 94.56 84 SER A C 1
ATOM 672 O O . SER A 1 84 ? 1.555 -3.477 -2.886 1.00 94.56 84 SER A O 1
ATOM 674 N N . LEU A 1 85 ? 1.754 -1.721 -4.247 1.00 96.19 85 LEU A N 1
ATOM 675 C CA . LEU A 1 85 ? 0.523 -1.068 -3.785 1.00 96.19 85 LEU A CA 1
ATOM 676 C C . LEU A 1 85 ? -0.735 -1.947 -3.964 1.00 96.19 85 LEU A C 1
ATOM 678 O O . LEU A 1 85 ? -1.744 -1.732 -3.297 1.00 96.19 85 LEU A O 1
ATOM 682 N N . ARG A 1 86 ? -0.697 -2.992 -4.806 1.00 96.38 86 ARG A N 1
ATOM 683 C CA . ARG A 1 86 ? -1.805 -3.959 -4.904 1.00 96.38 86 ARG A CA 1
ATOM 684 C C . ARG A 1 86 ? -2.001 -4.743 -3.609 1.00 96.38 86 ARG A C 1
ATOM 686 O O . ARG A 1 86 ? -3.135 -5.088 -3.288 1.00 96.38 86 ARG A O 1
ATOM 693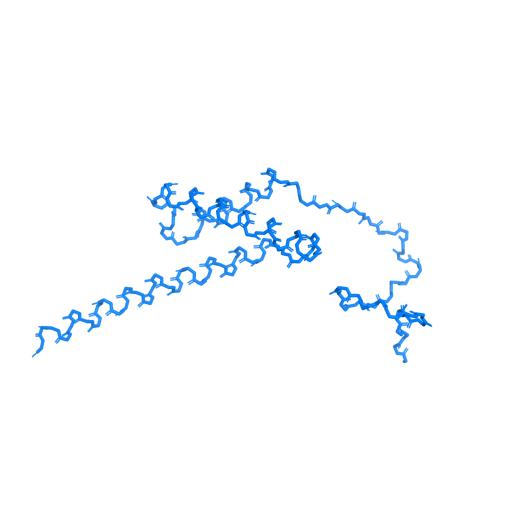 N N . ASP A 1 87 ? -0.931 -5.011 -2.868 1.00 97.06 87 ASP A N 1
ATOM 694 C CA . ASP A 1 87 ? -1.002 -5.693 -1.573 1.00 97.06 87 ASP A CA 1
ATOM 695 C C . ASP A 1 87 ? -1.701 -4.820 -0.533 1.00 97.06 87 ASP A C 1
ATOM 697 O O . ASP A 1 87 ? -2.519 -5.310 0.238 1.00 97.06 87 ASP A O 1
ATOM 701 N N . ILE A 1 88 ? -1.499 -3.505 -0.614 1.00 97.62 88 ILE A N 1
ATOM 702 C CA . ILE A 1 88 ? -2.210 -2.511 0.196 1.00 97.62 88 ILE A CA 1
ATOM 703 C C . ILE A 1 88 ? -3.700 -2.502 -0.158 1.00 97.62 88 ILE A C 1
ATOM 705 O O . ILE A 1 88 ? -4.548 -2.547 0.725 1.00 97.62 88 ILE A O 1
ATOM 709 N N . ALA A 1 89 ? -4.051 -2.552 -1.448 1.00 97.56 89 ALA A N 1
ATOM 710 C CA . ALA A 1 89 ? -5.453 -2.672 -1.857 1.00 97.56 89 ALA A CA 1
ATOM 711 C C . ALA A 1 89 ? -6.108 -3.968 -1.338 1.00 97.56 89 ALA A C 1
ATOM 713 O O . ALA A 1 89 ? -7.280 -3.964 -0.956 1.00 97.56 89 ALA A O 1
ATOM 714 N N . ARG A 1 90 ? -5.369 -5.087 -1.319 1.00 97.94 90 ARG A N 1
ATOM 715 C CA . ARG A 1 90 ? -5.841 -6.357 -0.737 1.00 97.94 90 ARG A CA 1
ATOM 716 C C . ARG A 1 90 ? -6.016 -6.248 0.773 1.00 97.94 90 ARG A C 1
ATOM 718 O O . ARG A 1 90 ? -7.038 -6.709 1.274 1.00 97.94 90 ARG A O 1
ATOM 725 N N . PHE A 1 91 ? -5.073 -5.611 1.466 1.00 97.56 91 PHE A N 1
ATOM 726 C CA . PHE A 1 91 ? -5.196 -5.300 2.886 1.00 97.56 91 PHE A CA 1
ATOM 727 C C . PHE A 1 91 ? -6.485 -4.524 3.162 1.00 97.56 91 PHE A C 1
ATOM 729 O O . PHE A 1 91 ? -7.262 -4.957 4.005 1.00 97.56 91 PHE A O 1
ATOM 736 N N . CYS A 1 92 ? -6.781 -3.466 2.396 1.00 96.94 92 CYS A N 1
ATOM 737 C CA . CYS A 1 92 ? -7.999 -2.679 2.601 1.00 96.94 92 CYS A CA 1
ATOM 738 C C . CYS A 1 92 ? -9.276 -3.519 2.459 1.00 96.94 92 CYS A C 1
ATOM 740 O O . CYS A 1 92 ? -10.193 -3.422 3.271 1.00 96.94 92 CYS A O 1
ATOM 742 N N . ARG A 1 93 ? -9.329 -4.389 1.441 1.00 96.75 93 ARG A N 1
ATOM 743 C CA . ARG A 1 93 ? -10.463 -5.307 1.241 1.00 96.75 93 ARG A CA 1
ATOM 744 C C . ARG A 1 93 ? -10.638 -6.249 2.428 1.00 96.75 93 ARG A C 1
ATOM 746 O O . ARG A 1 93 ? -11.757 -6.443 2.890 1.00 96.75 93 ARG A O 1
ATOM 753 N N . LEU A 1 94 ? -9.537 -6.822 2.911 1.00 96.94 94 LEU A N 1
ATOM 754 C CA . LEU A 1 94 ? -9.549 -7.738 4.045 1.00 96.94 94 LEU A CA 1
ATOM 755 C C . LEU A 1 94 ? -9.952 -7.020 5.340 1.00 96.94 94 LEU A C 1
ATOM 757 O O . LEU A 1 94 ? -10.776 -7.535 6.088 1.00 96.94 94 LEU A O 1
ATOM 761 N N . TYR A 1 95 ? -9.412 -5.827 5.579 1.00 95.62 95 TYR A N 1
ATOM 762 C CA . TYR A 1 95 ? -9.722 -4.994 6.737 1.00 95.62 95 TYR A CA 1
ATOM 763 C C . TYR A 1 95 ? -11.212 -4.633 6.796 1.00 95.62 95 TYR A C 1
ATOM 765 O O . TYR A 1 95 ? -11.864 -4.885 7.809 1.00 95.62 95 TYR A O 1
ATOM 773 N N . ASN A 1 96 ? -11.778 -4.138 5.692 1.00 94.75 96 ASN A N 1
ATOM 774 C CA . ASN A 1 96 ? -13.203 -3.806 5.615 1.00 94.75 96 ASN A CA 1
ATOM 775 C C . ASN A 1 96 ? -14.080 -5.038 5.844 1.00 94.75 96 ASN A C 1
ATOM 777 O O . ASN A 1 96 ? -15.020 -4.992 6.636 1.00 94.75 96 ASN A O 1
ATOM 781 N N . TRP A 1 97 ? -13.724 -6.165 5.221 1.00 96.06 97 TRP A N 1
ATOM 782 C CA . TRP A 1 97 ? -14.421 -7.425 5.453 1.00 96.06 97 TRP A CA 1
ATOM 783 C C . TRP A 1 97 ? -14.376 -7.838 6.931 1.00 96.06 97 TRP A C 1
ATOM 785 O O . TRP A 1 97 ? -15.389 -8.267 7.480 1.00 96.06 97 TRP A O 1
ATOM 795 N N . PHE A 1 98 ? -13.235 -7.675 7.609 1.00 95.50 98 PHE A N 1
ATOM 796 C CA . PHE A 1 98 ? -13.129 -7.964 9.039 1.00 95.50 98 PHE A CA 1
ATOM 797 C C . PHE A 1 98 ? -14.058 -7.085 9.880 1.00 95.50 98 PHE A C 1
ATOM 799 O O . PHE A 1 98 ? -14.723 -7.619 10.770 1.00 95.50 98 PHE A O 1
ATOM 806 N N . LEU A 1 99 ? -14.144 -5.782 9.594 1.00 93.25 99 LEU A N 1
ATOM 807 C CA . LEU A 1 99 ? -15.045 -4.861 10.296 1.00 93.25 99 LEU A CA 1
ATOM 808 C C . LEU A 1 99 ? -16.517 -5.244 10.106 1.00 93.25 99 LEU A C 1
ATOM 810 O O . LEU A 1 99 ? -17.250 -5.395 11.086 1.00 93.25 99 LEU A O 1
ATOM 814 N N . GLU A 1 100 ? -16.934 -5.481 8.862 1.00 94.31 100 GLU A N 1
ATOM 815 C CA . GLU A 1 100 ? -18.291 -5.936 8.543 1.00 94.31 100 GLU A CA 1
ATOM 816 C C . GLU A 1 100 ? -18.614 -7.2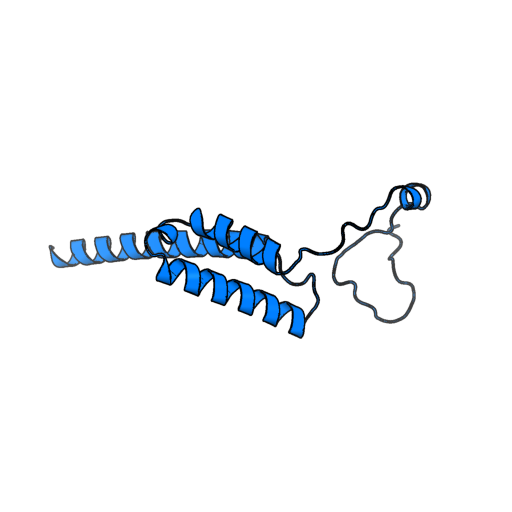47 9.267 1.00 94.31 100 GLU A C 1
ATOM 818 O O . GLU A 1 100 ? -19.656 -7.388 9.911 1.00 94.31 100 GLU A O 1
ATOM 823 N N . SER A 1 101 ? -17.678 -8.194 9.230 1.00 95.94 101 SER A N 1
ATOM 824 C CA . SER A 1 101 ? -17.819 -9.501 9.859 1.00 95.94 101 SER A CA 1
ATOM 825 C C . SER A 1 101 ? -17.913 -9.409 11.390 1.00 95.94 101 SER A C 1
ATOM 827 O O . SER A 1 101 ? -18.666 -10.159 12.016 1.00 95.94 101 SER A O 1
ATOM 829 N N . LEU A 1 102 ? -17.179 -8.483 12.019 1.00 94.44 102 LEU A N 1
ATOM 830 C CA . LEU A 1 102 ? -17.271 -8.219 13.459 1.00 94.44 102 LEU A CA 1
ATOM 831 C C . LEU A 1 102 ? -18.627 -7.621 13.839 1.00 94.44 102 LEU A C 1
ATOM 833 O O . LEU A 1 102 ? -19.237 -8.093 14.798 1.00 94.44 102 LEU A O 1
ATOM 837 N N . SER A 1 103 ? -19.115 -6.648 13.067 1.00 93.62 103 SER A N 1
ATOM 838 C CA . SER A 1 103 ? -20.427 -6.028 13.283 1.00 93.62 103 SER A CA 1
ATOM 839 C C . SER A 1 103 ? -21.569 -7.041 13.151 1.00 93.62 103 SER A C 1
ATOM 841 O O . SER A 1 103 ? -22.457 -7.112 13.998 1.00 93.62 103 SER A O 1
ATOM 843 N N . GLN A 1 104 ? -21.519 -7.911 12.140 1.00 95.00 104 GLN A N 1
ATOM 844 C CA . GLN A 1 104 ? -22.520 -8.968 11.971 1.00 95.00 104 GLN A CA 1
ATOM 845 C C . GLN A 1 104 ? -22.517 -9.958 13.145 1.00 95.00 104 GLN A C 1
ATOM 847 O O . GLN A 1 104 ? -23.577 -10.349 13.639 1.00 95.00 104 GLN A O 1
ATOM 852 N N . ARG A 1 105 ? -21.332 -10.353 13.630 1.00 94.12 105 ARG A N 1
ATOM 853 C CA . ARG A 1 105 ? -21.209 -11.267 14.777 1.00 94.12 105 ARG A CA 1
ATOM 854 C C . ARG A 1 105 ? -21.702 -10.647 16.080 1.00 94.12 105 ARG A C 1
ATOM 856 O O . ARG A 1 105 ? -22.338 -11.353 16.861 1.00 94.12 105 ARG A O 1
ATOM 863 N N . SER A 1 106 ? -21.422 -9.367 16.326 1.00 93.31 106 SER A N 1
ATOM 864 C CA . SER A 1 106 ? -21.882 -8.688 17.542 1.00 93.31 106 SER A CA 1
ATOM 865 C C . SER A 1 106 ? -23.407 -8.562 17.566 1.00 93.31 106 SER A C 1
ATOM 867 O O . SER A 1 106 ? -24.028 -8.882 18.579 1.00 93.31 106 SER A O 1
ATOM 869 N N . GLN A 1 107 ? -24.025 -8.217 16.432 1.00 91.69 107 GLN A N 1
ATOM 870 C CA . GLN A 1 107 ? -25.484 -8.176 16.283 1.00 91.69 107 GLN A CA 1
ATOM 871 C C . GLN A 1 107 ? -26.119 -9.557 16.492 1.00 91.69 107 GLN A C 1
ATOM 873 O O . GLN A 1 107 ? -27.088 -9.696 17.239 1.00 91.69 107 GLN A O 1
ATOM 878 N N . ALA A 1 108 ? -25.542 -10.602 15.891 1.00 90.69 108 ALA A N 1
ATOM 879 C CA . ALA A 1 108 ? -26.017 -11.972 16.066 1.00 90.69 108 ALA A CA 1
ATOM 880 C C . ALA A 1 108 ? -25.894 -12.464 17.520 1.00 90.69 108 ALA A C 1
ATOM 882 O O . ALA A 1 108 ? -26.737 -13.233 17.980 1.00 90.69 108 ALA A O 1
ATOM 883 N N . ALA A 1 109 ? -24.861 -12.035 18.253 1.00 89.94 109 ALA A N 1
ATOM 884 C CA . ALA A 1 109 ? -24.707 -12.343 19.673 1.00 89.94 109 ALA A CA 1
ATOM 885 C C . ALA A 1 109 ? -25.745 -11.608 20.538 1.00 89.94 109 ALA A C 1
ATOM 887 O O . ALA A 1 109 ? -26.343 -12.225 21.418 1.00 89.94 109 ALA A O 1
ATOM 888 N N . ALA A 1 110 ? -26.011 -10.329 20.253 1.00 88.62 110 ALA A N 1
ATOM 889 C CA . ALA A 1 110 ? -27.016 -9.541 20.965 1.00 88.62 110 ALA A CA 1
ATOM 890 C C . ALA A 1 110 ? -28.425 -10.143 20.819 1.00 88.62 110 ALA A C 1
ATOM 892 O O . ALA A 1 110 ? -29.105 -10.358 21.821 1.00 88.62 110 ALA A O 1
ATOM 893 N N . LEU A 1 111 ? -28.820 -10.526 19.599 1.00 83.44 111 LEU A N 1
ATOM 894 C CA . LEU A 1 111 ? -30.119 -11.156 19.322 1.00 83.44 111 LEU A CA 1
ATOM 895 C C . LEU A 1 111 ? -30.327 -12.473 20.087 1.00 83.44 111 LEU A C 1
ATOM 897 O O . LEU A 1 111 ? -31.435 -12.752 20.531 1.00 83.44 111 LEU A O 1
ATOM 901 N N . LYS A 1 112 ? -29.266 -13.265 20.283 1.00 78.56 112 LYS A N 1
ATOM 902 C CA . LYS A 1 112 ? -29.324 -14.520 21.055 1.00 78.56 112 LYS A CA 1
ATOM 903 C C . LYS A 1 112 ? -29.445 -14.312 22.564 1.00 78.56 112 LYS A C 1
ATOM 905 O O . LYS A 1 112 ? -29.842 -15.238 23.251 1.00 78.56 112 LYS A O 1
ATOM 910 N N . SER A 1 113 ? -29.065 -13.144 23.081 1.00 71.25 113 SER A N 1
ATOM 911 C CA . SER A 1 113 ? -29.158 -12.831 24.515 1.00 71.25 113 SER A CA 1
ATOM 912 C C . SER A 1 113 ? -30.525 -12.279 24.932 1.00 71.25 113 SER A C 1
ATOM 914 O O . SER A 1 113 ? -30.823 -12.211 26.120 1.00 71.25 113 SER A O 1
ATOM 916 N N . SER A 1 114 ? -31.339 -11.856 23.960 1.00 65.69 114 SER A N 1
ATOM 917 C CA . SER A 1 114 ? -32.678 -11.288 24.169 1.00 65.69 114 SER A CA 1
ATOM 918 C C . SER A 1 114 ? -33.819 -12.285 23.919 1.00 65.69 114 SER A C 1
ATOM 920 O O . SER A 1 114 ? -34.980 -11.900 24.041 1.00 65.69 114 SER A O 1
ATOM 922 N N . ALA A 1 115 ? -33.493 -13.527 23.550 1.00 52.66 115 ALA A N 1
ATOM 923 C CA . ALA A 1 115 ? -34.416 -14.645 23.354 1.00 52.66 115 ALA A CA 1
ATOM 924 C C . ALA A 1 115 ? -34.183 -15.703 24.438 1.00 52.66 115 ALA A C 1
ATOM 926 O O . ALA A 1 115 ? -35.184 -16.302 24.886 1.00 52.66 115 ALA A O 1
#

Solvent-accessible surface area (backbone atoms only — not comparable to full-atom values): 7208 Å² total; per-residue (Å²): 132,87,75,70,91,66,96,65,84,94,71,83,65,97,60,97,79,75,79,77,58,74,90,53,56,86,74,66,78,87,84,78,74,85,50,70,72,58,46,52,51,51,51,47,54,54,45,54,69,29,66,71,42,53,77,39,66,67,60,38,51,52,48,43,52,51,51,54,51,48,48,52,49,47,33,72,75,67,37,82,79,71,60,55,75,66,56,54,55,51,47,40,55,51,52,43,51,49,52,55,53,50,53,54,51,52,52,56,51,54,58,63,73,77,107